Protein AF-A0AAE1KL23-F1 (afdb_monomer)

pLDDT: mean 71.28, std 19.74, range [37.84, 92.88]

Foldseek 3Di:
DDDDDDDDDDDPPPPVPCPVPPDPLDQDPVLVVVVVVCVVVPDDDDSSVSVVLVVCVVVVNDPVVVVVVVVVCVPVVVDDDDD

Secondary structure (DSSP, 8-state):
-------------------------SPPHHHHHHHHHHHHTT----HHHHHHHHHHHHTT--HHHHHHHHHHHHHHHTT----

InterPro domains:
  IPR024332 MOZART2 family [PF12926] (13-73)
  IPR024332 MOZART2 family [PTHR28578] (20-73)

Organism: Petrolisthes cinctipes (NCBI:txid88211)

Structure (mmCIF, N/CA/C/O backbone):
data_AF-A0AAE1KL23-F1
#
_entry.id   AF-A0AAE1KL23-F1
#
loop_
_atom_site.group_PDB
_atom_site.id
_atom_site.type_symbol
_atom_site.label_atom_id
_atom_site.label_alt_id
_atom_site.label_comp_id
_atom_site.label_asym_id
_atom_site.label_entity_id
_atom_site.label_seq_id
_atom_site.pdbx_PDB_ins_code
_atom_site.Cartn_x
_atom_site.Cartn_y
_atom_site.Cartn_z
_atom_site.occupancy
_atom_site.B_iso_or_e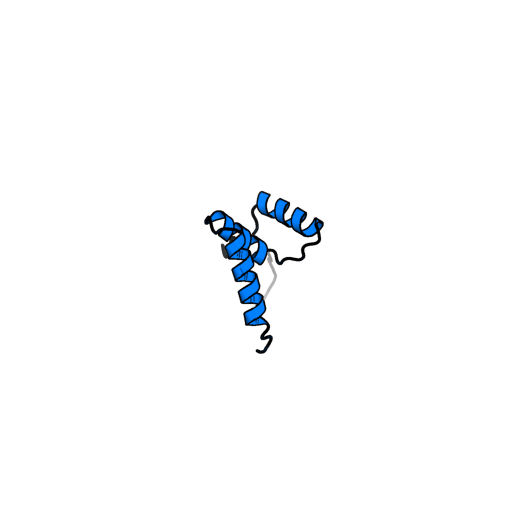quiv
_atom_site.auth_seq_id
_atom_site.auth_comp_id
_atom_site.auth_asym_id
_atom_site.auth_atom_id
_atom_site.pdbx_PDB_model_num
ATOM 1 N N . MET A 1 1 ? 11.486 -19.561 67.713 1.00 39.56 1 MET A N 1
ATOM 2 C CA . MET A 1 1 ? 11.364 -20.992 67.373 1.00 39.56 1 MET A CA 1
ATOM 3 C C . MET A 1 1 ? 10.439 -21.095 66.174 1.00 39.56 1 MET A C 1
ATOM 5 O O . MET A 1 1 ? 9.341 -20.563 66.221 1.00 39.56 1 MET A O 1
ATOM 9 N N . THR A 1 2 ? 10.955 -21.640 65.080 1.00 45.19 2 THR A N 1
ATOM 10 C CA . THR A 1 2 ? 10.355 -21.710 63.744 1.00 45.19 2 THR A CA 1
ATOM 11 C C . THR A 1 2 ? 9.122 -22.609 63.720 1.00 45.19 2 THR A C 1
ATOM 13 O O . THR A 1 2 ? 9.226 -23.756 64.137 1.00 45.19 2 THR A O 1
ATOM 16 N N . VAL A 1 3 ? 8.019 -22.134 63.137 1.00 45.94 3 VAL A N 1
ATOM 17 C CA . VAL A 1 3 ? 7.131 -22.963 62.309 1.00 45.94 3 VAL A CA 1
ATOM 18 C C . VAL A 1 3 ? 6.675 -22.128 61.109 1.00 45.94 3 VAL A C 1
ATOM 20 O O . VAL A 1 3 ? 6.069 -21.072 61.258 1.00 45.94 3 VAL A O 1
ATOM 23 N N . GLN A 1 4 ? 7.064 -22.575 59.916 1.00 47.38 4 GLN A N 1
ATOM 24 C CA . GLN A 1 4 ? 6.439 -22.189 58.651 1.00 47.38 4 GLN A CA 1
ATOM 25 C C . GLN A 1 4 ? 5.050 -22.844 58.584 1.00 47.38 4 GLN A C 1
ATOM 27 O O . GLN A 1 4 ? 4.867 -23.889 59.206 1.00 47.38 4 GLN A O 1
ATOM 32 N N . LEU A 1 5 ? 4.118 -22.277 57.810 1.00 44.31 5 LEU A N 1
ATOM 33 C CA . LEU A 1 5 ? 3.441 -22.953 56.687 1.00 44.31 5 LEU A CA 1
ATOM 34 C C . LEU A 1 5 ? 2.348 -22.040 56.094 1.00 44.31 5 LEU A C 1
ATOM 36 O O . LEU A 1 5 ? 1.332 -21.767 56.721 1.00 44.31 5 LEU A O 1
ATOM 40 N N . MET A 1 6 ? 2.643 -21.566 54.879 1.00 47.72 6 MET A N 1
ATOM 41 C CA . MET A 1 6 ? 1.744 -21.364 53.735 1.00 47.72 6 MET A CA 1
ATOM 42 C C . MET A 1 6 ? 0.288 -20.948 54.009 1.00 47.72 6 MET A C 1
ATOM 44 O O . MET A 1 6 ? -0.571 -21.775 54.291 1.00 47.72 6 MET A O 1
ATOM 48 N N . SER A 1 7 ? -0.012 -19.684 53.710 1.00 43.06 7 SER A N 1
ATOM 49 C CA . SER A 1 7 ? -1.228 -19.358 52.964 1.00 43.06 7 SER A CA 1
ATOM 50 C C . SER A 1 7 ? -0.793 -18.598 51.719 1.00 43.06 7 SER A C 1
ATOM 52 O O . SER A 1 7 ? -0.607 -17.382 51.716 1.00 43.06 7 SER A O 1
ATOM 54 N N . GLU A 1 8 ? -0.498 -19.391 50.695 1.00 53.88 8 GLU A N 1
ATOM 55 C CA . GLU A 1 8 ? -0.484 -18.968 49.308 1.00 53.88 8 GLU A CA 1
ATOM 56 C C . GLU A 1 8 ? -1.895 -18.482 48.976 1.00 53.88 8 GLU A C 1
ATOM 58 O O . GLU A 1 8 ? -2.831 -19.272 48.911 1.00 53.88 8 GLU A O 1
ATOM 63 N N . ASN A 1 9 ? -2.068 -17.175 48.817 1.00 44.56 9 ASN A N 1
ATOM 64 C CA . ASN A 1 9 ? -3.048 -16.693 47.863 1.00 44.56 9 ASN A CA 1
ATOM 65 C C . ASN A 1 9 ? -2.572 -15.356 47.317 1.00 44.56 9 ASN A C 1
ATOM 67 O O . ASN A 1 9 ? -2.740 -14.309 47.939 1.00 44.56 9 ASN A O 1
ATOM 71 N N . GLU A 1 10 ? -1.857 -15.508 46.206 1.00 44.78 10 GLU A N 1
ATOM 72 C CA . GLU A 1 10 ? -1.683 -14.563 45.118 1.00 44.78 10 GLU A CA 1
ATOM 73 C C . GLU A 1 10 ? -1.623 -13.101 45.541 1.00 44.78 10 GLU A C 1
ATOM 75 O O . GLU A 1 10 ? -2.628 -12.413 45.723 1.00 44.78 10 GLU A O 1
ATOM 80 N N . GLY A 1 11 ? -0.385 -12.600 45.602 1.00 42.62 11 GLY A N 1
ATOM 81 C CA . GLY A 1 11 ? -0.154 -11.193 45.359 1.00 42.62 11 GLY A CA 1
ATOM 82 C C . GLY A 1 11 ? -0.905 -10.835 44.088 1.00 42.62 11 GLY A C 1
ATOM 83 O O . GLY A 1 11 ? -0.525 -11.263 42.999 1.00 42.62 11 GLY A O 1
ATOM 84 N N . MET A 1 12 ? -1.982 -10.070 44.256 1.00 45.59 12 MET A N 1
ATOM 85 C CA . MET A 1 12 ? -2.584 -9.300 43.192 1.00 45.59 12 MET A CA 1
ATOM 86 C C . MET A 1 12 ? -1.492 -8.331 42.760 1.00 45.59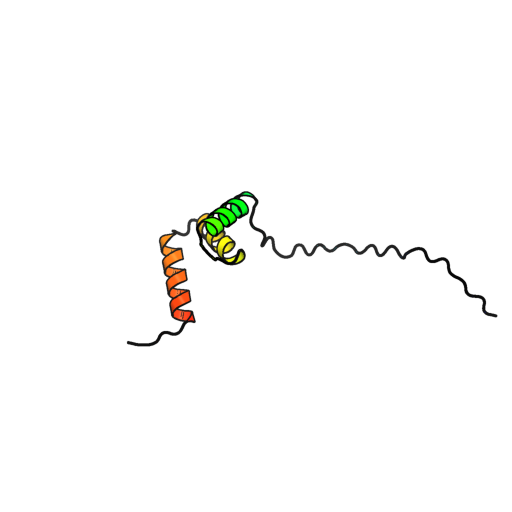 12 MET A C 1
ATOM 88 O O . MET A 1 12 ? -1.389 -7.198 43.223 1.00 45.59 12 MET A O 1
ATOM 92 N N . SER A 1 13 ? -0.592 -8.814 41.907 1.00 48.12 13 SER A N 1
ATOM 93 C CA . SER A 1 13 ? 0.058 -7.950 40.966 1.00 48.12 13 SER A CA 1
ATOM 94 C C . SER A 1 13 ? -1.104 -7.392 40.169 1.00 48.12 13 SER A C 1
ATOM 96 O O . SER A 1 13 ? -1.560 -8.002 39.200 1.00 48.12 13 SER A O 1
ATOM 98 N N . ASP A 1 14 ? -1.589 -6.228 40.588 1.00 50.94 14 ASP A N 1
ATOM 99 C CA . ASP A 1 14 ? -2.078 -5.228 39.666 1.00 50.94 14 ASP A CA 1
ATOM 100 C C . ASP A 1 14 ? -0.897 -4.934 38.743 1.00 50.94 14 ASP A C 1
ATOM 102 O O . ASP A 1 14 ? -0.207 -3.914 38.848 1.00 50.94 14 ASP A O 1
ATOM 106 N N . VAL A 1 15 ? -0.631 -5.891 37.845 1.00 45.56 15 VAL A N 1
ATOM 107 C CA . VAL A 1 15 ? 0.028 -5.670 36.583 1.00 45.56 15 VAL A CA 1
ATOM 108 C C . VAL A 1 15 ? -0.918 -4.688 35.945 1.00 45.56 15 VAL A C 1
ATOM 110 O O . VAL A 1 15 ? -1.876 -5.053 35.264 1.00 45.56 15 VAL A O 1
ATOM 113 N N . HIS A 1 16 ? -0.692 -3.416 36.258 1.00 41.88 16 HIS A N 1
ATOM 114 C CA . HIS A 1 16 ? -1.161 -2.319 35.468 1.00 41.88 16 HIS A CA 1
ATOM 115 C C . HIS A 1 16 ? -0.665 -2.697 34.095 1.00 41.88 16 HIS A C 1
ATOM 117 O O . HIS A 1 16 ? 0.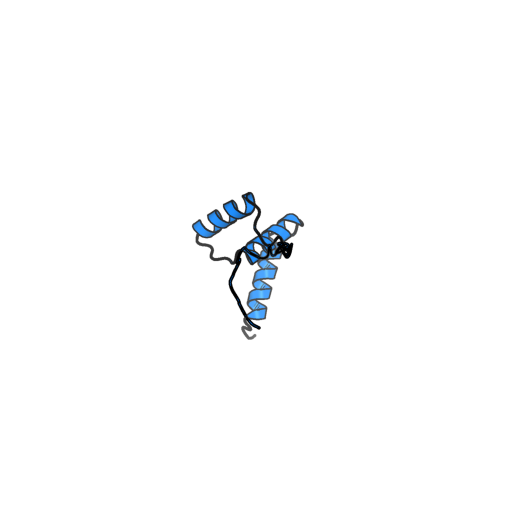532 -2.643 33.800 1.00 41.88 16 HIS A O 1
ATOM 123 N N . LYS A 1 17 ? -1.589 -3.239 33.304 1.00 46.84 17 LYS A N 1
ATOM 124 C CA . LYS A 1 17 ? -1.388 -3.533 31.911 1.00 46.84 17 LYS A CA 1
ATOM 125 C C . LYS A 1 17 ? -1.221 -2.156 31.314 1.00 46.84 17 LYS A C 1
ATOM 127 O O . LYS A 1 17 ? -2.170 -1.554 30.817 1.00 46.84 17 LYS A O 1
ATOM 132 N N . PHE A 1 18 ? 0.003 -1.648 31.392 1.00 44.44 18 PHE A N 1
ATOM 133 C CA . PHE A 1 18 ? 0.528 -0.676 30.476 1.00 44.44 18 PHE A CA 1
ATOM 134 C C . PHE A 1 18 ? 0.496 -1.416 29.148 1.00 44.44 18 PHE A C 1
ATOM 136 O O . PHE A 1 18 ? 1.472 -1.997 28.684 1.00 44.44 18 PHE A O 1
ATOM 143 N N . THR A 1 19 ? -0.707 -1.468 28.573 1.00 37.84 19 THR A N 1
ATOM 144 C CA . THR A 1 19 ? -0.887 -1.524 27.145 1.00 37.84 19 THR A CA 1
ATOM 145 C C . THR A 1 19 ? -0.096 -0.320 26.715 1.00 37.84 19 THR A C 1
ATOM 147 O O . THR A 1 19 ? -0.546 0.815 26.856 1.00 37.84 19 THR A O 1
ATOM 150 N N . LEU A 1 20 ? 1.159 -0.568 26.362 1.00 45.47 20 LEU A N 1
ATOM 151 C CA . LEU A 1 20 ? 1.969 0.375 25.652 1.00 45.47 20 LEU A CA 1
ATOM 152 C C . LEU A 1 20 ? 1.071 0.777 24.493 1.00 45.47 20 LEU A C 1
ATOM 154 O O . LEU A 1 20 ? 0.880 0.014 23.547 1.00 45.47 20 LEU A O 1
ATOM 158 N N . VAL A 1 21 ? 0.467 1.958 24.596 1.00 48.06 21 VAL A N 1
ATOM 159 C CA . VAL A 1 21 ? -0.123 2.674 23.472 1.00 48.06 21 VAL A CA 1
ATOM 160 C C . VAL A 1 21 ? 1.072 3.136 22.640 1.00 48.06 21 VAL A C 1
ATOM 162 O O . VAL A 1 21 ? 1.387 4.308 22.498 1.00 48.06 21 VAL A O 1
ATOM 165 N N . THR A 1 22 ? 1.854 2.169 22.183 1.00 44.97 22 THR A N 1
ATOM 166 C CA . THR A 1 22 ? 2.906 2.327 21.214 1.00 44.97 22 THR A CA 1
ATOM 167 C C . THR A 1 22 ? 2.277 1.853 19.925 1.00 44.97 22 THR A C 1
ATOM 169 O O . THR A 1 22 ? 1.954 0.680 19.780 1.00 44.97 22 THR A O 1
ATOM 172 N N . LYS A 1 23 ? 2.139 2.785 18.985 1.00 45.59 23 LYS A N 1
ATOM 173 C CA . LYS A 1 23 ? 1.915 2.511 17.567 1.00 45.59 23 LYS A CA 1
ATOM 174 C C . LYS A 1 23 ? 0.568 1.861 17.233 1.00 45.59 23 LYS A C 1
ATOM 176 O O . LYS A 1 23 ? 0.454 0.650 17.088 1.00 45.59 23 LYS A O 1
ATOM 181 N N . ASN A 1 24 ? -0.385 2.714 16.862 1.00 44.34 24 ASN A N 1
ATOM 182 C CA . ASN A 1 24 ? -1.387 2.435 15.827 1.00 44.34 24 ASN A CA 1
ATOM 183 C C . ASN A 1 24 ? -0.696 2.104 14.479 1.00 44.34 24 ASN A C 1
ATOM 185 O O . ASN A 1 24 ? -0.775 2.841 13.500 1.00 44.34 24 ASN A O 1
AT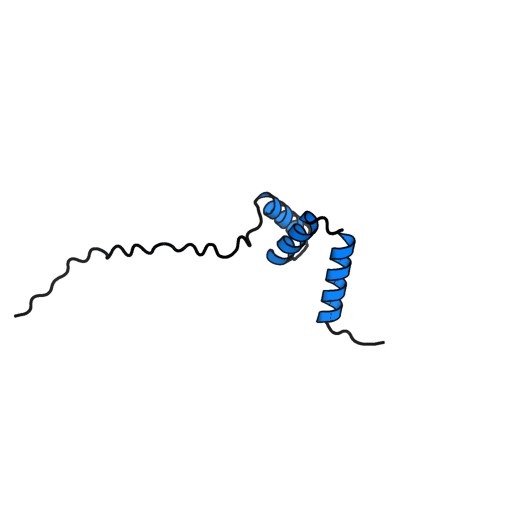OM 189 N N . ASN A 1 25 ? 0.054 1.007 14.423 1.00 52.62 25 ASN A N 1
ATOM 190 C CA . ASN A 1 25 ? 0.648 0.462 13.206 1.00 52.62 25 ASN A CA 1
ATOM 191 C C . ASN A 1 25 ? -0.247 -0.642 12.607 1.00 52.62 25 ASN A C 1
ATOM 193 O O . ASN A 1 25 ? 0.164 -1.412 11.741 1.00 52.62 25 ASN A O 1
ATOM 197 N N . ASN A 1 26 ? -1.485 -0.717 13.081 1.00 68.88 26 ASN A N 1
ATOM 198 C CA . ASN A 1 26 ? -2.448 -1.721 12.686 1.00 68.88 26 ASN A CA 1
ATOM 199 C C . ASN A 1 26 ? -3.305 -1.101 11.582 1.00 68.88 26 ASN A C 1
ATOM 201 O O . ASN A 1 26 ? -3.768 0.030 11.725 1.00 68.88 26 ASN A O 1
ATOM 205 N N . LEU A 1 27 ? -3.466 -1.820 10.471 1.00 79.69 27 LEU A N 1
ATOM 206 C CA . LEU A 1 27 ? -4.386 -1.426 9.404 1.00 79.69 27 LEU A CA 1
ATOM 207 C C . LEU A 1 27 ? -5.796 -1.281 9.987 1.00 79.69 27 LEU A C 1
ATOM 209 O O . LEU A 1 27 ? -6.198 -2.103 10.817 1.00 79.69 27 LEU A O 1
ATOM 213 N N . THR A 1 28 ? -6.543 -0.264 9.554 1.00 86.12 28 THR A N 1
ATOM 214 C CA . THR A 1 28 ? -7.980 -0.183 9.861 1.00 86.12 28 THR A CA 1
ATOM 215 C C . THR A 1 28 ? -8.714 -1.396 9.276 1.00 86.12 28 THR A C 1
ATOM 217 O O . THR A 1 28 ? -8.169 -2.101 8.425 1.00 86.12 28 THR A O 1
ATOM 220 N N . SER A 1 29 ? -9.951 -1.654 9.711 1.00 84.31 29 SER A N 1
ATOM 221 C CA . SER A 1 29 ? -10.761 -2.765 9.179 1.00 84.31 29 SER A CA 1
ATOM 222 C C . SER A 1 29 ? -10.846 -2.732 7.646 1.00 84.31 29 SER A C 1
ATOM 224 O O . SER A 1 29 ? -10.577 -3.736 6.986 1.00 84.31 29 SER A O 1
ATOM 226 N N . ASP A 1 30 ? -11.103 -1.555 7.076 1.00 86.00 30 ASP A N 1
ATOM 227 C CA . ASP A 1 30 ? -11.239 -1.376 5.627 1.00 86.00 30 ASP A CA 1
ATOM 228 C C . ASP A 1 30 ? -9.894 -1.544 4.906 1.00 86.00 30 ASP A C 1
ATOM 230 O O . ASP A 1 30 ? -9.789 -2.242 3.896 1.00 86.00 30 ASP A O 1
ATOM 234 N N . GLN A 1 31 ? -8.820 -0.976 5.466 1.00 86.56 31 GLN A N 1
ATOM 235 C CA . GLN A 1 31 ? -7.466 -1.156 4.938 1.00 86.56 31 GLN A CA 1
ATOM 236 C C . GLN A 1 31 ? -7.024 -2.620 4.996 1.00 86.56 31 GLN A C 1
ATOM 238 O O . GLN A 1 31 ? -6.283 -3.073 4.128 1.00 86.56 31 GLN A O 1
ATOM 243 N N . ARG A 1 32 ? -7.467 -3.371 6.008 1.00 88.12 32 ARG A N 1
ATOM 244 C CA . ARG A 1 32 ? -7.157 -4.791 6.157 1.00 88.12 32 ARG A CA 1
ATOM 245 C C . ARG A 1 32 ? -7.836 -5.623 5.074 1.00 88.12 32 ARG A C 1
ATOM 247 O O . ARG A 1 32 ? -7.164 -6.449 4.467 1.00 88.12 32 ARG A O 1
ATOM 254 N N . GLN A 1 33 ? -9.110 -5.359 4.782 1.00 88.50 33 GLN A N 1
ATOM 255 C CA . GLN A 1 33 ? -9.822 -6.007 3.675 1.00 88.50 33 GLN A CA 1
ATOM 256 C C . GLN A 1 33 ? -9.161 -5.709 2.325 1.00 88.50 33 GLN A C 1
ATOM 258 O O . GLN A 1 33 ? -8.936 -6.621 1.529 1.00 88.50 33 GLN A O 1
ATOM 263 N N . LEU A 1 34 ? -8.782 -4.449 2.089 1.00 90.69 34 LEU A N 1
ATOM 264 C CA . LEU A 1 34 ? -8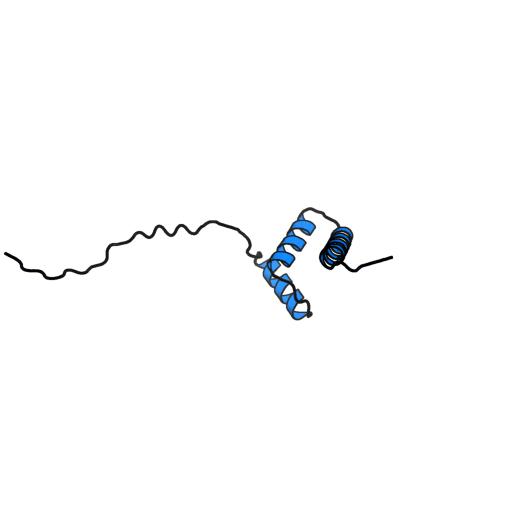.075 -4.064 0.870 1.00 90.69 34 LEU A CA 1
ATOM 265 C C . LEU A 1 34 ? -6.696 -4.737 0.773 1.00 90.69 34 LEU A C 1
ATOM 267 O O . LEU A 1 34 ? -6.320 -5.218 -0.293 1.00 90.69 34 LEU A O 1
ATOM 271 N N . PHE A 1 35 ? -5.959 -4.822 1.882 1.00 90.44 35 PHE A N 1
ATOM 272 C CA . PHE A 1 35 ? -4.679 -5.527 1.941 1.00 90.44 35 PHE A CA 1
ATOM 273 C C . PHE A 1 35 ? -4.823 -7.021 1.620 1.00 90.44 35 PHE A C 1
ATOM 275 O O . PHE A 1 35 ? -4.019 -7.566 0.863 1.00 90.44 35 PHE A O 1
ATOM 282 N N . ASP A 1 36 ? -5.857 -7.681 2.145 1.00 89.94 36 ASP A N 1
ATOM 283 C CA . ASP A 1 36 ? -6.121 -9.092 1.865 1.00 89.94 36 ASP A CA 1
ATOM 284 C C . ASP A 1 36 ? -6.496 -9.324 0.391 1.00 89.94 36 ASP A C 1
ATOM 286 O O . ASP A 1 36 ? -6.030 -10.301 -0.198 1.00 89.94 36 ASP A O 1
ATOM 290 N N . LEU A 1 37 ? -7.240 -8.401 -0.234 1.00 92.12 37 LEU A N 1
ATOM 291 C CA . LEU A 1 37 ? -7.527 -8.431 -1.672 1.00 92.12 37 LEU A CA 1
ATOM 292 C C . LEU A 1 37 ? -6.251 -8.282 -2.510 1.00 92.12 37 LEU A C 1
ATOM 294 O O . LEU A 1 37 ? -6.019 -9.057 -3.436 1.00 92.12 37 LEU A O 1
ATOM 298 N N . VAL A 1 38 ? -5.400 -7.312 -2.167 1.00 90.44 38 VAL A N 1
ATOM 299 C CA . VAL A 1 38 ? -4.111 -7.082 -2.838 1.00 90.44 38 VAL A CA 1
ATOM 300 C C . VAL A 1 38 ? -3.216 -8.319 -2.725 1.00 90.44 38 VAL A C 1
ATOM 302 O O . VAL A 1 38 ? -2.617 -8.744 -3.713 1.00 90.44 38 VAL A O 1
ATOM 305 N N . ARG A 1 39 ? -3.182 -8.958 -1.552 1.00 89.06 39 ARG A N 1
ATOM 306 C CA . ARG A 1 39 ? -2.453 -10.213 -1.349 1.00 89.06 39 ARG A CA 1
ATOM 307 C C . ARG A 1 39 ? -3.040 -11.364 -2.170 1.00 89.06 39 ARG A C 1
ATOM 309 O O . ARG A 1 39 ? -2.280 -12.121 -2.766 1.00 89.06 39 ARG A O 1
ATOM 316 N N . ALA A 1 40 ? -4.366 -11.488 -2.232 1.00 91.50 40 ALA A N 1
ATOM 317 C CA . ALA A 1 40 ? -5.048 -12.504 -3.037 1.00 91.50 40 ALA A CA 1
ATOM 318 C C . ALA A 1 40 ? -4.822 -12.314 -4.548 1.00 91.50 40 ALA A C 1
ATOM 320 O O . ALA A 1 40 ? -4.759 -13.293 -5.285 1.00 91.50 40 ALA A O 1
ATOM 321 N N . ALA A 1 41 ? -4.621 -11.074 -4.999 1.00 92.88 41 ALA A N 1
ATOM 322 C CA . ALA A 1 41 ? -4.235 -10.747 -6.370 1.00 92.88 41 ALA A CA 1
ATOM 323 C C . ALA A 1 41 ? -2.763 -11.087 -6.701 1.00 92.88 41 ALA A C 1
ATOM 325 O O . ALA A 1 41 ? -2.322 -10.860 -7.825 1.00 92.88 41 ALA A O 1
ATOM 326 N N . GLY A 1 42 ? -2.000 -11.630 -5.744 1.00 89.56 42 GLY A N 1
ATOM 327 C CA . GLY A 1 42 ? -0.623 -12.087 -5.944 1.00 89.56 42 GLY A CA 1
ATOM 328 C C . GLY A 1 42 ? 0.455 -11.063 -5.579 1.00 89.56 42 GLY A C 1
ATOM 329 O O . GLY A 1 42 ? 1.640 -11.329 -5.782 1.00 89.56 42 GLY A O 1
ATOM 330 N N . PHE A 1 43 ? 0.095 -9.908 -5.012 1.00 87.25 43 PHE A N 1
ATOM 331 C CA . PHE A 1 43 ? 1.087 -8.941 -4.544 1.00 87.25 43 PHE A CA 1
ATOM 332 C C . PHE A 1 43 ? 1.626 -9.336 -3.167 1.00 87.25 43 PHE A C 1
ATOM 334 O O . PHE A 1 43 ? 0.879 -9.487 -2.200 1.00 87.25 43 PHE A O 1
ATOM 341 N N . THR A 1 44 ? 2.951 -9.444 -3.058 1.00 86.75 44 THR A N 1
ATOM 342 C CA . THR A 1 44 ? 3.623 -9.726 -1.783 1.00 86.75 44 THR A CA 1
ATOM 343 C C . THR A 1 44 ? 4.188 -8.425 -1.229 1.00 86.75 44 THR A C 1
ATOM 345 O O . THR A 1 44 ? 5.192 -7.919 -1.721 1.00 86.75 44 THR A O 1
ATOM 348 N N . LEU A 1 45 ? 3.520 -7.846 -0.230 1.00 85.19 45 LEU A N 1
ATOM 349 C CA . LEU A 1 45 ? 3.897 -6.553 0.336 1.00 85.19 45 LEU A CA 1
ATOM 350 C C . LEU A 1 45 ? 3.795 -6.593 1.862 1.00 85.19 45 LEU A C 1
ATOM 352 O O . LEU A 1 45 ? 2.854 -7.157 2.420 1.00 85.19 45 LEU A O 1
ATOM 356 N N . HIS A 1 46 ? 4.775 -6.010 2.554 1.00 87.56 46 HIS A N 1
ATOM 357 C CA . HIS A 1 46 ? 4.767 -5.993 4.014 1.00 87.56 46 HIS A CA 1
ATOM 358 C C . HIS A 1 46 ? 3.619 -5.097 4.530 1.00 87.56 46 HIS A C 1
ATOM 360 O O . HIS A 1 46 ? 3.474 -3.979 4.027 1.00 87.56 46 HIS A O 1
ATOM 366 N N . PRO A 1 47 ? 2.841 -5.500 5.556 1.00 85.19 47 PRO A N 1
ATOM 367 C CA . PRO A 1 47 ? 1.682 -4.732 6.033 1.00 85.19 47 PRO A CA 1
ATOM 368 C C . PRO A 1 47 ? 1.993 -3.271 6.387 1.00 85.19 47 PRO A C 1
ATOM 370 O O . PRO A 1 47 ? 1.177 -2.382 6.154 1.00 85.19 47 PRO A O 1
ATOM 373 N N . GLN A 1 48 ? 3.197 -2.999 6.904 1.00 86.06 48 GLN A N 1
ATOM 374 C CA . GLN A 1 48 ? 3.637 -1.625 7.185 1.00 86.06 48 GLN A CA 1
ATOM 375 C C . GLN A 1 48 ? 3.862 -0.794 5.922 1.00 86.06 48 GLN A C 1
ATOM 377 O O . GLN A 1 48 ? 3.534 0.386 5.914 1.00 86.06 48 GLN A O 1
ATOM 382 N N . ILE A 1 49 ? 4.392 -1.393 4.853 1.00 87.12 49 ILE A N 1
ATOM 383 C CA . ILE A 1 49 ? 4.605 -0.682 3.586 1.00 87.12 49 ILE A CA 1
ATOM 384 C C . ILE A 1 49 ? 3.247 -0.342 2.971 1.00 87.12 49 ILE A C 1
ATOM 386 O O . ILE A 1 49 ? 3.050 0.776 2.508 1.00 87.12 49 ILE A O 1
ATOM 390 N N . PHE A 1 50 ? 2.283 -1.265 3.045 1.00 89.00 50 PHE A N 1
ATOM 391 C CA . PHE A 1 50 ? 0.923 -1.014 2.573 1.00 89.00 50 PHE A CA 1
ATOM 392 C C . PHE A 1 50 ? 0.293 0.156 3.331 1.00 89.00 50 PHE A C 1
ATOM 394 O O . PHE A 1 50 ? -0.247 1.068 2.710 1.00 89.00 50 PHE A O 1
ATOM 401 N N . LYS A 1 51 ? 0.438 0.176 4.663 1.00 89.00 51 LYS A N 1
ATOM 402 C CA . LYS A 1 51 ? -0.029 1.281 5.503 1.00 89.00 51 LYS A CA 1
ATOM 403 C C . LYS A 1 51 ? 0.590 2.617 5.089 1.00 89.00 51 LYS A C 1
ATOM 405 O O . LYS A 1 51 ? -0.143 3.577 4.913 1.00 89.00 51 LYS A O 1
ATOM 410 N N . ILE A 1 52 ? 1.907 2.673 4.886 1.00 89.00 52 ILE A N 1
ATOM 411 C CA . ILE A 1 52 ? 2.594 3.901 4.455 1.00 89.00 52 ILE A CA 1
ATOM 412 C C . ILE A 1 52 ? 2.063 4.371 3.096 1.00 89.00 52 ILE A C 1
ATOM 414 O O . ILE A 1 52 ? 1.790 5.555 2.931 1.00 89.00 52 ILE A O 1
ATOM 418 N N . ILE A 1 53 ? 1.868 3.461 2.136 1.00 88.81 53 ILE A N 1
ATOM 419 C CA . ILE A 1 53 ? 1.302 3.810 0.826 1.00 88.81 53 ILE A CA 1
ATOM 420 C C . ILE A 1 53 ? -0.111 4.388 0.993 1.00 88.81 53 ILE A C 1
ATOM 422 O O . ILE A 1 53 ? -0.407 5.427 0.410 1.00 88.81 53 ILE A O 1
ATOM 426 N N . MET A 1 54 ? -0.963 3.765 1.813 1.00 88.94 54 MET A N 1
ATOM 427 C CA . MET A 1 54 ? -2.311 4.273 2.099 1.00 88.94 54 MET A CA 1
ATOM 428 C C . MET A 1 54 ? -2.282 5.642 2.788 1.00 88.94 54 MET A C 1
ATOM 430 O O . MET A 1 54 ? -3.032 6.537 2.405 1.00 88.94 54 MET A O 1
ATOM 434 N N . ASP A 1 55 ? -1.401 5.825 3.771 1.00 88.94 55 ASP A N 1
ATOM 435 C CA . ASP A 1 55 ? -1.248 7.085 4.499 1.00 88.94 55 ASP A CA 1
ATOM 436 C C . ASP A 1 55 ? -0.813 8.216 3.548 1.00 88.94 55 ASP A C 1
ATOM 438 O O . ASP A 1 55 ? -1.341 9.322 3.625 1.00 88.94 55 ASP A O 1
ATOM 442 N N . LEU A 1 56 ? 0.078 7.940 2.591 1.00 89.88 56 LEU A N 1
ATOM 443 C CA . LEU A 1 56 ? 0.501 8.924 1.590 1.00 89.88 56 LEU A CA 1
ATOM 444 C C . LEU A 1 56 ? -0.604 9.263 0.581 1.00 89.88 56 LEU A C 1
ATOM 446 O O . LEU A 1 56 ? -0.769 10.430 0.225 1.00 89.88 56 LEU A O 1
ATOM 450 N N . LEU A 1 57 ? -1.390 8.274 0.150 1.00 87.69 57 LEU A N 1
ATOM 451 C CA . LEU A 1 57 ? -2.554 8.516 -0.707 1.00 87.69 57 LEU A CA 1
ATOM 452 C C . LEU A 1 57 ? -3.601 9.392 -0.001 1.00 87.69 57 LEU A C 1
ATOM 454 O O . LEU A 1 57 ? -4.161 10.297 -0.619 1.00 87.69 57 LEU A O 1
ATOM 458 N N . ASN A 1 58 ? -3.811 9.182 1.303 1.00 87.62 58 ASN A N 1
ATOM 459 C CA . ASN A 1 58 ? -4.713 9.996 2.125 1.00 87.62 58 ASN A CA 1
ATOM 460 C C . ASN A 1 58 ? -4.226 11.442 2.317 1.00 87.62 58 ASN A C 1
ATOM 462 O O . ASN A 1 58 ? -5.036 12.326 2.575 1.00 87.62 58 ASN A O 1
ATOM 466 N N . LEU A 1 59 ? -2.926 11.702 2.158 1.00 91.44 59 LEU A N 1
ATOM 467 C CA . LEU A 1 59 ? -2.336 13.046 2.179 1.00 91.44 59 LEU A CA 1
ATOM 468 C C . LEU A 1 59 ? -2.360 13.739 0.805 1.00 91.44 59 LEU A C 1
ATOM 470 O O . LEU A 1 59 ? -1.656 14.726 0.602 1.00 91.44 59 LEU A O 1
ATOM 474 N N . HIS A 1 60 ? -3.152 13.233 -0.145 1.00 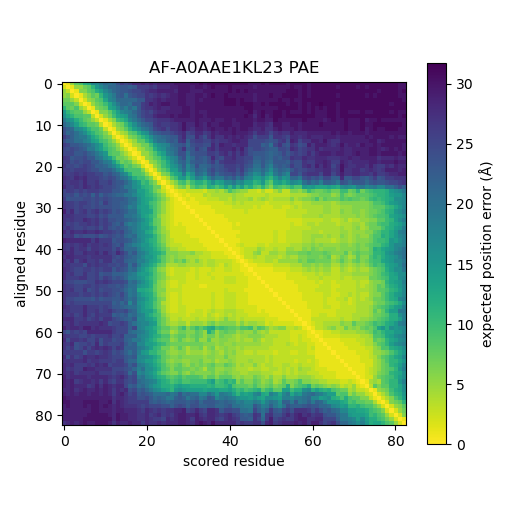89.00 60 HIS A N 1
ATOM 475 C CA . HIS A 1 60 ? -3.247 13.731 -1.521 1.00 89.00 60 HIS A CA 1
ATOM 476 C C . HIS A 1 60 ? -1.940 13.644 -2.320 1.00 89.00 60 HIS A C 1
ATOM 478 O O . HIS A 1 60 ? -1.776 14.342 -3.323 1.00 89.00 60 HIS A O 1
ATOM 484 N N . VAL A 1 61 ? -1.011 12.768 -1.923 1.00 89.12 61 VAL A N 1
ATOM 485 C CA . VAL A 1 61 ? 0.175 12.508 -2.740 1.00 89.12 61 VAL A CA 1
ATOM 486 C C . VAL A 1 61 ? -0.256 11.725 -3.984 1.00 89.12 61 VAL A C 1
ATOM 488 O O . VAL A 1 61 ? -0.870 10.661 -3.858 1.00 89.12 61 VAL A O 1
ATOM 491 N N . PRO A 1 62 ? 0.061 12.201 -5.200 1.00 88.94 62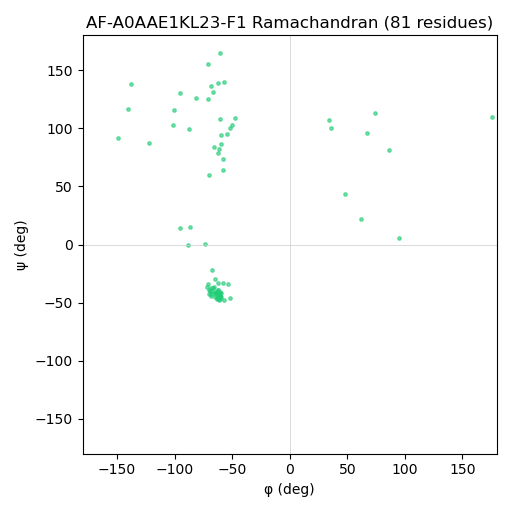 PRO A N 1
ATOM 492 C CA . PRO A 1 62 ? -0.353 11.515 -6.413 1.00 88.94 62 PRO A CA 1
ATOM 493 C C . PRO A 1 62 ? 0.249 10.100 -6.523 1.00 88.94 62 PRO A C 1
ATOM 495 O O . PRO A 1 62 ? 1.451 9.932 -6.290 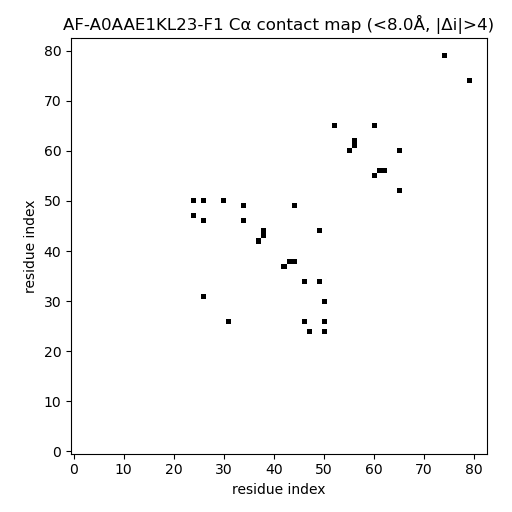1.00 88.94 62 PRO A O 1
ATOM 498 N N . PRO A 1 63 ? -0.516 9.086 -6.979 1.00 85.88 63 PRO A N 1
ATOM 499 C CA . PRO A 1 63 ? -0.026 7.707 -7.084 1.00 85.88 63 PRO A CA 1
ATOM 500 C C . PRO A 1 63 ? 1.220 7.563 -7.964 1.00 85.88 63 PRO A C 1
ATOM 502 O O . PRO A 1 63 ? 2.095 6.745 -7.684 1.00 85.88 63 PRO A O 1
ATOM 505 N N . HIS A 1 64 ? 1.330 8.384 -9.013 1.00 87.00 64 HIS A N 1
ATOM 506 C CA . HIS A 1 64 ? 2.485 8.369 -9.909 1.00 87.00 64 HIS A CA 1
ATOM 507 C C . HIS A 1 64 ? 3.776 8.771 -9.183 1.00 87.00 64 HIS A C 1
ATOM 509 O O . HIS A 1 64 ? 4.803 8.127 -9.372 1.00 87.00 64 HIS A O 1
ATOM 515 N N . ALA A 1 65 ? 3.717 9.777 -8.306 1.00 87.25 65 ALA A N 1
ATOM 516 C CA . ALA A 1 65 ? 4.867 10.234 -7.534 1.00 87.25 65 ALA A CA 1
ATOM 517 C C . ALA A 1 65 ? 5.333 9.161 -6.539 1.00 87.25 65 ALA A C 1
ATOM 519 O O . ALA A 1 65 ? 6.533 8.948 -6.383 1.00 87.25 65 ALA A O 1
ATOM 520 N N . LEU A 1 66 ? 4.394 8.426 -5.933 1.00 87.44 66 LEU A N 1
ATOM 521 C CA . LEU A 1 66 ? 4.700 7.308 -5.037 1.00 87.44 66 LEU A CA 1
ATOM 522 C C . LEU A 1 66 ? 5.424 6.176 -5.758 1.00 87.44 66 LEU A C 1
ATOM 524 O O . LEU A 1 66 ? 6.435 5.683 -5.267 1.00 87.44 66 LEU A O 1
ATOM 528 N N . VAL A 1 67 ? 4.942 5.780 -6.937 1.00 87.31 67 VAL A N 1
ATOM 529 C CA . VAL A 1 67 ? 5.582 4.723 -7.730 1.00 87.31 67 VAL A CA 1
ATOM 530 C C . VAL A 1 67 ? 6.971 5.155 -8.198 1.00 87.31 67 VAL A C 1
ATOM 532 O O . VAL A 1 67 ? 7.90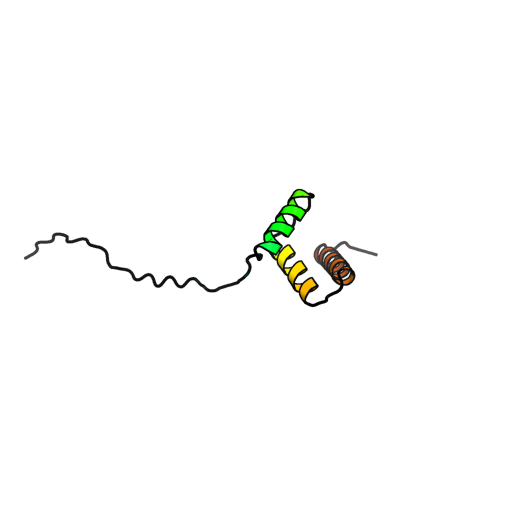4 4.357 -8.123 1.00 87.31 67 VAL A O 1
ATOM 535 N N . THR A 1 68 ? 7.136 6.404 -8.643 1.00 86.69 68 THR A N 1
ATOM 536 C CA . THR A 1 68 ? 8.447 6.953 -9.020 1.00 86.69 68 THR A CA 1
ATOM 537 C C . THR A 1 68 ? 9.408 6.953 -7.836 1.00 86.69 68 THR A C 1
ATOM 539 O O . THR A 1 68 ? 10.512 6.430 -7.956 1.00 86.69 68 THR A O 1
ATOM 542 N N . LEU A 1 69 ? 8.974 7.433 -6.668 1.00 87.06 69 LEU A N 1
ATOM 543 C CA . LEU A 1 69 ? 9.785 7.434 -5.452 1.00 87.06 69 LEU A CA 1
ATOM 544 C C . LEU A 1 69 ? 10.177 6.015 -5.025 1.00 87.06 69 LEU A C 1
ATOM 546 O O . LEU A 1 69 ? 11.344 5.766 -4.743 1.00 87.06 69 LEU A O 1
ATOM 550 N N . LEU A 1 70 ? 9.231 5.073 -5.001 1.00 85.25 70 LEU A N 1
ATOM 551 C CA . LEU A 1 70 ? 9.509 3.679 -4.644 1.00 85.25 70 LEU A CA 1
ATOM 552 C C . LEU A 1 70 ? 10.524 3.045 -5.603 1.00 85.25 70 LEU A C 1
ATOM 554 O O . LEU A 1 70 ? 11.429 2.356 -5.138 1.00 85.25 70 LEU A O 1
ATOM 558 N N . LYS A 1 71 ? 10.420 3.319 -6.912 1.00 84.06 71 LYS A N 1
ATOM 559 C CA . LYS A 1 71 ? 11.387 2.867 -7.928 1.00 84.06 71 LYS A CA 1
ATOM 560 C C . LYS A 1 71 ? 12.764 3.489 -7.733 1.00 84.06 71 LYS A C 1
ATOM 562 O O . LYS A 1 71 ? 13.769 2.786 -7.806 1.00 84.06 71 LYS A O 1
ATOM 567 N N . GLU A 1 72 ? 12.820 4.792 -7.477 1.00 85.56 72 GLU A N 1
ATOM 568 C CA . GLU A 1 72 ? 14.076 5.485 -7.205 1.00 85.56 72 GLU A CA 1
ATOM 569 C C . GLU A 1 72 ? 14.743 4.955 -5.942 1.00 85.56 72 GLU A C 1
ATOM 571 O O . GLU A 1 72 ? 15.942 4.717 -5.943 1.00 85.56 72 GLU A O 1
ATOM 576 N N . VAL A 1 73 ? 13.981 4.744 -4.872 1.00 81.81 73 VAL A N 1
ATOM 577 C CA . VAL A 1 73 ? 14.495 4.221 -3.606 1.00 81.81 73 VAL A CA 1
ATOM 578 C C . VAL A 1 73 ? 14.932 2.768 -3.771 1.00 81.81 73 VAL A C 1
ATOM 580 O O . VAL A 1 73 ? 16.024 2.430 -3.331 1.00 81.81 73 VAL A O 1
ATOM 583 N N . SER A 1 74 ? 14.173 1.921 -4.476 1.00 77.94 74 SER A N 1
ATOM 584 C CA . SER A 1 74 ? 14.623 0.556 -4.773 1.00 77.94 74 SER A CA 1
ATOM 585 C C . SER A 1 74 ? 15.884 0.544 -5.637 1.00 77.94 74 SER A C 1
ATOM 587 O O . SER A 1 74 ? 16.795 -0.221 -5.352 1.00 77.94 74 SER A O 1
ATOM 589 N N . GLY A 1 75 ? 15.974 1.416 -6.649 1.00 69.38 75 GLY A N 1
ATOM 590 C CA . GLY A 1 75 ? 17.143 1.516 -7.528 1.00 69.38 75 GLY A CA 1
ATOM 591 C C . GLY A 1 75 ? 18.382 2.072 -6.821 1.00 69.38 75 GLY A C 1
ATOM 592 O O . GLY A 1 75 ? 19.480 1.557 -7.008 1.00 69.38 75 GLY A O 1
ATOM 593 N N . LYS A 1 76 ? 18.206 3.076 -5.953 1.00 60.66 76 LYS A N 1
ATOM 594 C CA . LYS A 1 76 ? 19.280 3.693 -5.158 1.00 60.66 76 LYS A CA 1
ATOM 595 C C . LYS A 1 76 ? 19.772 2.776 -4.036 1.00 60.66 76 LYS A C 1
ATOM 597 O O . LYS A 1 76 ? 20.967 2.754 -3.771 1.00 60.66 76 LYS A O 1
ATOM 602 N N . ILE A 1 77 ? 18.883 2.008 -3.396 1.00 59.91 77 ILE A N 1
ATOM 603 C CA . ILE A 1 77 ? 19.259 1.043 -2.348 1.00 59.91 77 ILE A CA 1
ATOM 604 C C . ILE A 1 77 ? 19.996 -0.165 -2.944 1.00 59.91 77 ILE A C 1
ATOM 606 O O . ILE A 1 77 ? 20.897 -0.690 -2.296 1.00 59.91 77 ILE A O 1
ATOM 610 N N . PHE A 1 78 ? 19.654 -0.599 -4.164 1.00 55.12 78 PHE A N 1
ATOM 611 C CA . PHE A 1 78 ? 20.256 -1.791 -4.775 1.00 55.12 78 PHE A CA 1
ATOM 612 C C . PHE A 1 78 ? 21.538 -1.557 -5.576 1.00 55.12 78 PHE A C 1
ATOM 614 O O . PHE A 1 78 ? 22.093 -2.533 -6.069 1.00 55.12 78 PHE A O 1
ATOM 621 N N . GLY A 1 79 ? 22.031 -0.318 -5.696 1.00 55.34 79 GLY A N 1
ATOM 622 C CA . GLY A 1 79 ? 23.388 -0.062 -6.192 1.00 55.34 79 GLY A CA 1
ATOM 623 C C . GLY A 1 79 ? 23.760 -0.824 -7.472 1.00 55.34 79 GLY A C 1
ATOM 624 O O . GLY A 1 79 ? 24.851 -1.371 -7.560 1.00 55.34 79 GLY A O 1
ATOM 625 N N . ILE A 1 80 ? 22.862 -0.876 -8.455 1.00 55.72 80 ILE A N 1
ATOM 626 C CA . ILE A 1 80 ? 23.250 -1.029 -9.862 1.00 55.72 80 ILE A CA 1
ATOM 627 C C . ILE A 1 80 ? 23.476 0.412 -10.338 1.00 55.72 80 ILE A C 1
ATOM 629 O O . ILE A 1 80 ? 22.529 1.174 -10.471 1.00 55.72 80 ILE A O 1
ATOM 633 N N . GLY A 1 81 ? 24.694 0.935 -10.421 1.00 56.81 81 GLY A N 1
ATOM 634 C CA . GLY A 1 81 ? 25.837 0.319 -11.075 1.00 56.81 81 GLY A CA 1
ATOM 635 C C . GLY A 1 81 ? 25.802 0.678 -12.560 1.00 56.81 81 GLY A C 1
ATOM 636 O O . GLY A 1 81 ? 25.359 -0.130 -13.364 1.00 56.81 81 GLY A O 1
ATOM 637 N N . SER A 1 82 ? 26.290 1.888 -12.856 1.00 48.69 82 SER A N 1
ATOM 638 C CA . SER A 1 82 ? 26.967 2.302 -14.097 1.00 48.69 82 SER A CA 1
ATOM 639 C C . SER A 1 82 ? 26.162 2.508 -15.391 1.00 48.69 82 SER A C 1
ATOM 641 O O . SER A 1 82 ? 25.766 1.559 -16.061 1.00 48.69 82 SER A O 1
ATOM 643 N N . ALA A 1 83 ? 26.110 3.771 -15.828 1.00 42.50 83 ALA A N 1
ATOM 644 C CA . ALA A 1 83 ? 26.891 4.251 -16.976 1.00 42.50 83 ALA A CA 1
ATOM 645 C C . ALA A 1 83 ? 27.291 5.715 -16.739 1.00 42.50 83 ALA A C 1
ATOM 647 O O . ALA A 1 83 ? 26.417 6.479 -16.270 1.00 42.50 83 ALA A O 1
#

Radius of gyration: 24.94 Å; Cα contacts (8 Å, |Δi|>4): 18; chains: 1; bounding box: 38×37×84 Å

Mean predicted aligned error: 15.21 Å

Solvent-accessible surface area (backbone atoms only — not comparable to full-atom values): 5509 Å² total; per-residue (Å²): 134,91,79,87,81,84,83,87,73,73,82,79,71,77,68,71,76,72,69,68,90,65,73,94,75,66,69,52,75,68,54,43,54,52,50,51,51,45,42,73,74,71,51,88,73,59,71,63,57,54,46,51,54,51,54,41,50,74,70,69,47,56,68,68,58,53,54,50,50,53,50,51,50,54,47,65,73,64,65,73,74,87,134

Sequence (83 aa):
MTVQLMSENEGMSDVHKFTLVTKNNNLTSDQRQLFDLVRAAGFTLHPQIFKIIMDLLNLHVPPHALVTLLKEVSGKIFGIGSA